Protein AF-A0A3P8SQ09-F1 (afdb_monomer)

Solvent-accessible surface area (backbone atoms only — not comparable to full-atom values): 6455 Å² total; per-residue (Å²): 137,82,85,81,79,79,87,67,77,81,72,80,74,67,54,68,67,57,53,52,51,51,47,56,53,51,54,58,72,70,54,49,72,64,58,49,54,51,52,41,50,50,51,30,54,53,41,41,63,73,27,62,94,51,57,48,34,56,45,57,43,75,38,85,73,29,55,76,48,99,61,17,92,81,53,51,42,78,42,59,34,47,36,47,63,51,97,89,57,82,83,57,88,48,72,62,83,80,73,78,82,75,132

Secondary structure (DSSP, 8-state):
---------------HHHHHHHHHHHHHHH--HHHHHHHHHHHHHHHHHHTTT-SEEEEEEEPTTTS-STTHHHH--EEEEEEE--TT----EEE--------

Foldseek 3Di:
DDDDPPPDDPPCPDPPVVVVVVVVVVVLVPDDPVNVVVVLVVVQVVQCVVCVPPQKTKHKDWDPPQQPDPVSSVRIDIFIWIFGNDPPDG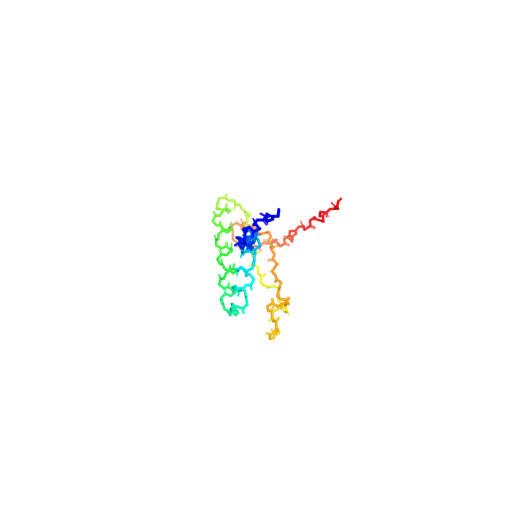DDTDGDDPDPPDD

pLDDT: mean 72.77, std 16.09, range [45.19, 92.62]

Sequence (103 aa):
MGQQISGQGVMTRLPEKLVKHAGLVRDSGYLTYEEFLARVAELNDVTAKLAAGQQKHLLFEVQPGSDATALWKVAVRIVCTKVKWHGGSVTDHEPVPVHPVVP

Structure (mmCIF, N/CA/C/O backbone):
data_AF-A0A3P8SQ09-F1
#
_entry.id   AF-A0A3P8SQ09-F1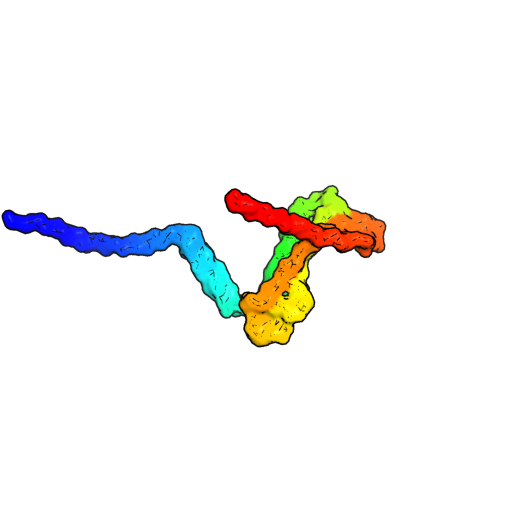
#
loop_
_atom_site.group_PDB
_atom_site.id
_atom_site.type_symbol
_atom_site.label_atom_id
_atom_site.label_alt_id
_at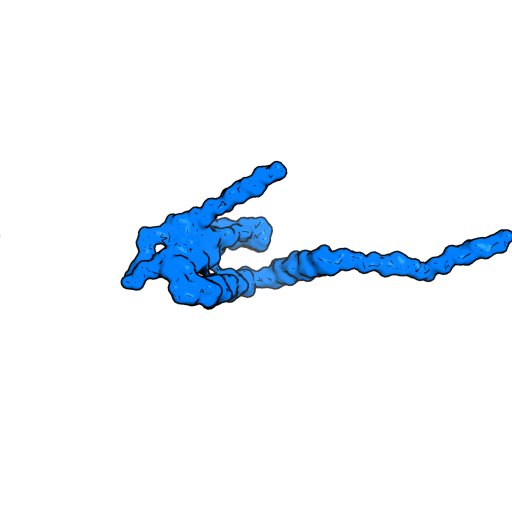om_site.label_comp_id
_atom_site.label_asym_id
_atom_site.label_entity_id
_atom_site.label_seq_id
_atom_site.pdbx_PDB_ins_code
_atom_site.Cartn_x
_atom_site.Cartn_y
_atom_site.Cartn_z
_atom_site.occupancy
_atom_site.B_iso_or_equiv
_atom_site.auth_seq_id
_atom_site.auth_comp_id
_atom_site.auth_asym_id
_atom_site.auth_atom_id
_atom_site.pdbx_PDB_model_num
ATOM 1 N N . MET A 1 1 ? 5.075 61.016 -20.075 1.00 49.78 1 MET A N 1
ATOM 2 C CA . MET A 1 1 ? 5.896 59.861 -20.494 1.00 49.78 1 MET A CA 1
ATOM 3 C C . MET A 1 1 ? 6.373 59.130 -19.252 1.00 49.78 1 MET A C 1
ATOM 5 O O . MET A 1 1 ? 6.794 59.807 -18.326 1.00 49.78 1 MET A O 1
ATOM 9 N N . GLY A 1 2 ? 6.294 57.795 -19.249 1.00 48.25 2 GLY A N 1
ATOM 10 C CA . GLY A 1 2 ? 7.015 56.927 -18.308 1.00 48.25 2 GLY A CA 1
ATOM 11 C C . GLY A 1 2 ? 6.226 56.412 -17.100 1.00 48.25 2 GLY A C 1
ATOM 12 O O . GLY A 1 2 ? 6.492 56.833 -15.983 1.00 48.25 2 GLY A O 1
ATOM 13 N N . GLN A 1 3 ? 5.306 55.459 -17.293 1.00 46.50 3 GLN A N 1
ATOM 14 C CA . GLN A 1 3 ? 4.947 54.538 -16.206 1.00 46.50 3 GLN A CA 1
ATOM 15 C C . GLN A 1 3 ? 6.015 53.440 -16.147 1.00 46.50 3 GLN A C 1
ATOM 17 O O . GLN A 1 3 ? 6.146 52.641 -17.073 1.00 46.50 3 GLN A O 1
ATOM 22 N N . GLN A 1 4 ? 6.807 53.434 -15.074 1.00 47.72 4 GLN A N 1
ATOM 23 C CA . GLN A 1 4 ? 7.708 52.333 -14.745 1.00 47.72 4 GLN A CA 1
ATOM 24 C C . GLN A 1 4 ? 6.881 51.113 -14.345 1.00 47.72 4 GLN A C 1
ATOM 26 O O . GLN A 1 4 ? 6.257 51.078 -13.285 1.00 47.72 4 GLN A O 1
ATOM 31 N N . ILE A 1 5 ? 6.901 50.101 -15.204 1.00 51.00 5 ILE A N 1
ATOM 32 C CA . ILE A 1 5 ? 6.393 48.767 -14.910 1.00 51.00 5 ILE A CA 1
ATOM 33 C C . ILE A 1 5 ? 7.460 48.112 -14.031 1.00 51.00 5 ILE A C 1
ATOM 35 O O . ILE A 1 5 ? 8.503 47.677 -14.518 1.00 51.00 5 ILE A O 1
ATOM 39 N N . SER A 1 6 ? 7.251 48.157 -12.715 1.00 49.97 6 SER A N 1
ATOM 40 C CA . SER A 1 6 ? 8.128 47.504 -11.745 1.00 49.97 6 SER A CA 1
ATOM 41 C C . SER A 1 6 ? 8.089 45.999 -12.000 1.00 49.97 6 SER A C 1
ATOM 43 O O . SER A 1 6 ? 7.100 45.327 -11.706 1.00 49.97 6 SER A O 1
ATOM 45 N N . GLY A 1 7 ? 9.157 45.487 -12.611 1.00 52.50 7 GLY A N 1
ATOM 46 C CA . GLY A 1 7 ? 9.408 44.065 -12.776 1.00 52.50 7 GLY A CA 1
ATOM 47 C C . GLY A 1 7 ? 9.670 43.430 -11.418 1.00 52.50 7 GLY A C 1
ATOM 48 O O . GLY A 1 7 ? 10.814 43.278 -11.006 1.00 52.50 7 GLY A O 1
ATOM 49 N N . GLN A 1 8 ? 8.608 43.050 -10.719 1.00 46.91 8 GLN A N 1
ATOM 50 C CA . GLN A 1 8 ? 8.692 42.056 -9.663 1.00 46.91 8 GLN A CA 1
ATOM 51 C C . GLN A 1 8 ? 8.120 40.769 -10.223 1.00 46.91 8 GLN A C 1
ATOM 53 O O . GLN A 1 8 ? 6.948 40.693 -10.587 1.00 46.91 8 GLN A O 1
ATOM 58 N N . GLY A 1 9 ? 9.019 39.794 -10.372 1.00 47.97 9 GLY A N 1
ATOM 59 C CA . GLY A 1 9 ? 8.732 38.485 -10.918 1.00 47.97 9 GLY A CA 1
ATOM 60 C C . GLY A 1 9 ? 7.435 37.936 -10.351 1.00 47.97 9 GLY A C 1
ATOM 61 O O . GLY A 1 9 ? 7.223 37.925 -9.137 1.00 47.97 9 GLY A O 1
ATOM 62 N N . VAL A 1 10 ? 6.584 37.469 -11.260 1.00 49.75 10 VAL A N 1
ATOM 63 C CA . VAL A 1 10 ? 5.510 36.535 -10.952 1.00 49.75 10 VAL A CA 1
ATOM 64 C C . VAL A 1 10 ? 6.190 35.317 -10.342 1.00 49.75 10 VAL A C 1
ATOM 66 O O . VAL A 1 10 ? 6.606 34.393 -11.034 1.00 49.75 10 VAL A O 1
ATOM 69 N N . MET A 1 11 ? 6.396 35.364 -9.029 1.00 47.38 11 MET A N 1
ATOM 70 C CA . MET A 1 11 ? 6.767 34.220 -8.229 1.00 47.38 11 MET A CA 1
ATOM 71 C C . MET A 1 11 ? 5.597 33.269 -8.410 1.00 47.38 11 MET A C 1
ATOM 73 O O . MET A 1 11 ? 4.515 33.493 -7.866 1.00 47.38 11 MET A O 1
ATOM 77 N N . THR A 1 12 ? 5.782 32.284 -9.286 1.00 55.50 12 THR A N 1
ATOM 78 C CA . THR A 1 12 ? 4.825 31.227 -9.585 1.00 55.50 12 THR A CA 1
ATOM 79 C C . THR A 1 12 ? 4.659 30.411 -8.315 1.00 55.50 12 THR A C 1
ATOM 81 O O . THR A 1 12 ? 5.281 29.374 -8.103 1.00 55.50 12 THR A O 1
ATOM 84 N N . ARG A 1 13 ? 3.850 30.938 -7.397 1.00 60.34 13 ARG A N 1
ATOM 85 C CA . ARG A 1 13 ? 3.497 30.293 -6.146 1.00 60.34 13 ARG A CA 1
ATOM 86 C C . ARG A 1 13 ? 2.542 29.175 -6.531 1.00 60.34 13 ARG A C 1
ATOM 88 O O . ARG A 1 13 ? 1.329 29.357 -6.579 1.00 60.34 13 ARG A O 1
ATOM 95 N N . LEU A 1 14 ? 3.125 28.052 -6.949 1.00 65.25 14 LEU A N 1
ATOM 96 C CA . LEU A 1 14 ? 2.377 26.863 -7.314 1.00 65.25 14 LEU A CA 1
ATOM 97 C C . LEU A 1 14 ? 1.458 26.515 -6.135 1.00 65.25 14 LEU A C 1
ATOM 99 O O . LEU A 1 14 ? 1.905 26.581 -4.985 1.00 65.25 14 LEU A O 1
ATOM 103 N N . PRO A 1 15 ? 0.186 26.170 -6.392 1.00 76.81 15 PRO A N 1
ATOM 104 C CA . PRO A 1 15 ? -0.751 25.832 -5.332 1.00 76.81 15 PRO A CA 1
ATOM 105 C C . PRO A 1 15 ? -0.158 24.764 -4.410 1.00 76.81 15 PRO A C 1
ATOM 107 O O . PRO A 1 15 ? 0.356 23.754 -4.884 1.00 76.81 15 PRO A O 1
ATOM 110 N N . GLU A 1 16 ? -0.252 24.947 -3.094 1.00 71.56 16 GLU A N 1
ATOM 111 C CA . GLU A 1 16 ? 0.370 24.043 -2.112 1.00 71.56 16 GLU A CA 1
ATOM 112 C C . GLU A 1 16 ? -0.076 22.586 -2.288 1.00 71.56 16 GLU A C 1
ATOM 114 O O . GLU A 1 16 ? 0.707 21.658 -2.104 1.00 71.56 16 GLU A O 1
ATOM 119 N N . LYS A 1 17 ? -1.327 22.376 -2.716 1.00 71.38 17 LYS A N 1
ATOM 120 C CA . LYS A 1 17 ? -1.847 21.054 -3.088 1.00 71.38 17 LYS A CA 1
ATOM 121 C C . LYS A 1 17 ? -1.084 20.444 -4.263 1.00 71.38 17 LYS A C 1
ATOM 123 O O . LYS A 1 17 ? -0.740 19.271 -4.214 1.00 71.38 17 LYS A O 1
ATOM 128 N N . LEU A 1 18 ? -0.798 21.234 -5.298 1.00 70.19 18 LEU A N 1
ATOM 129 C CA . LEU A 1 18 ? -0.048 20.783 -6.469 1.00 70.19 18 LEU A CA 1
ATOM 130 C C . LEU A 1 18 ? 1.398 20.446 -6.097 1.00 70.19 18 LEU A C 1
ATOM 132 O O . LEU A 1 18 ? 1.908 19.427 -6.542 1.00 70.19 18 LEU A O 1
ATOM 136 N N . VAL A 1 19 ? 2.030 21.244 -5.233 1.00 72.06 19 VAL A N 1
ATOM 137 C CA . VAL A 1 19 ? 3.384 20.967 -4.726 1.00 72.06 19 VAL A CA 1
ATOM 138 C C . VAL A 1 19 ? 3.411 19.677 -3.902 1.00 72.06 19 VAL A C 1
ATOM 140 O O . VAL A 1 19 ? 4.285 18.842 -4.113 1.00 72.06 19 VAL A O 1
ATOM 143 N N . LYS A 1 20 ? 2.423 19.463 -3.022 1.00 74.00 20 LYS A N 1
ATOM 144 C CA . LYS A 1 20 ? 2.278 18.213 -2.258 1.00 74.00 20 LYS A CA 1
ATOM 145 C C . LYS A 1 20 ? 2.074 17.009 -3.177 1.00 74.00 20 LYS A C 1
ATOM 147 O O . LYS A 1 20 ? 2.754 16.005 -3.015 1.00 74.00 20 LYS A O 1
ATOM 152 N N . HIS A 1 21 ? 1.185 17.112 -4.164 1.00 71.56 21 HIS A N 1
ATOM 153 C CA . HIS A 1 21 ? 0.950 16.029 -5.120 1.00 71.56 21 HIS A CA 1
ATOM 154 C C . HIS A 1 21 ? 2.176 15.756 -6.001 1.00 71.56 21 HIS A C 1
ATOM 156 O O . HIS A 1 21 ? 2.510 14.597 -6.213 1.00 71.56 21 HIS A O 1
ATOM 162 N N . ALA A 1 22 ? 2.894 16.788 -6.451 1.00 63.75 22 ALA A N 1
ATOM 163 C CA . ALA A 1 22 ? 4.138 16.633 -7.203 1.00 63.75 22 ALA A CA 1
ATOM 164 C C . ALA A 1 22 ? 5.253 15.991 -6.361 1.00 63.75 22 ALA A C 1
ATOM 166 O O . ALA A 1 22 ? 6.021 15.191 -6.890 1.00 63.75 22 ALA A O 1
ATOM 167 N N . GLY A 1 23 ? 5.319 16.302 -5.062 1.00 69.12 23 GLY A N 1
ATOM 168 C CA . GLY A 1 23 ? 6.189 15.620 -4.102 1.00 69.12 23 GLY A CA 1
ATOM 169 C C . GLY A 1 23 ? 5.850 14.136 -3.996 1.00 69.12 23 GLY A C 1
ATOM 170 O O . GLY A 1 23 ? 6.703 13.302 -4.257 1.00 69.12 23 GLY A O 1
ATOM 171 N N . LEU A 1 24 ? 4.577 13.801 -3.770 1.00 67.62 24 LEU A N 1
ATOM 172 C CA . LEU A 1 24 ? 4.120 12.407 -3.700 1.00 67.62 24 LEU A CA 1
ATOM 173 C C . LEU A 1 24 ? 4.390 11.618 -4.995 1.00 67.62 24 LEU A C 1
ATOM 175 O O . LEU A 1 24 ? 4.758 10.448 -4.933 1.00 67.62 24 LEU A O 1
ATOM 179 N N . VAL A 1 25 ? 4.239 12.252 -6.165 1.00 66.56 25 VAL A N 1
ATOM 180 C CA . VAL A 1 25 ? 4.553 11.654 -7.478 1.00 66.56 25 VAL A CA 1
ATOM 181 C C . VAL A 1 25 ? 6.061 11.478 -7.680 1.00 66.56 25 VAL A C 1
ATOM 183 O O . VAL A 1 25 ? 6.503 10.495 -8.269 1.00 66.56 25 VAL A O 1
ATOM 186 N N . ARG A 1 26 ? 6.877 12.419 -7.197 1.00 67.69 26 ARG A N 1
ATOM 187 C CA . ARG A 1 26 ? 8.337 12.283 -7.225 1.00 67.69 26 ARG A CA 1
ATOM 188 C C . ARG A 1 26 ? 8.785 11.146 -6.312 1.00 67.69 26 ARG A C 1
ATOM 190 O O . ARG A 1 26 ? 9.571 10.309 -6.742 1.00 67.69 26 ARG A O 1
ATOM 197 N N . ASP A 1 27 ? 8.265 11.105 -5.094 1.00 65.75 27 ASP A N 1
ATOM 198 C CA . ASP A 1 27 ? 8.624 10.112 -4.085 1.00 65.75 27 ASP A CA 1
ATOM 199 C C . ASP A 1 27 ? 8.212 8.700 -4.535 1.00 65.75 27 ASP A C 1
ATOM 201 O O . ASP A 1 27 ? 8.966 7.744 -4.352 1.00 65.75 27 ASP A O 1
ATOM 205 N N . SER A 1 28 ? 7.077 8.557 -5.235 1.00 64.12 28 SER A N 1
ATOM 206 C CA . SER A 1 28 ? 6.679 7.279 -5.846 1.00 64.12 28 SER A CA 1
ATOM 207 C C . SER A 1 28 ? 7.586 6.855 -7.014 1.00 64.12 28 SER A C 1
ATOM 209 O O . SER A 1 28 ? 7.815 5.660 -7.232 1.00 64.12 28 SER A O 1
ATOM 211 N N . GLY A 1 29 ? 8.186 7.816 -7.725 1.00 67.75 29 GLY A N 1
ATOM 212 C CA . GLY A 1 29 ? 9.167 7.575 -8.786 1.00 67.75 29 GLY A CA 1
ATOM 213 C C . GLY A 1 29 ? 10.420 6.834 -8.307 1.00 67.75 29 GLY A C 1
ATOM 214 O O . GLY A 1 29 ? 10.957 6.011 -9.051 1.00 67.75 29 GLY A O 1
ATOM 215 N N . TYR A 1 30 ? 10.822 7.026 -7.047 1.00 67.38 30 TYR A N 1
ATOM 216 C CA . TYR A 1 30 ? 12.017 6.405 -6.458 1.00 67.38 30 TYR A CA 1
ATOM 217 C C . TYR A 1 30 ? 11.740 5.172 -5.597 1.00 67.38 30 TYR A C 1
ATOM 219 O O . TYR A 1 30 ? 12.678 4.437 -5.311 1.00 67.38 30 TYR A O 1
ATOM 227 N N . LEU A 1 31 ? 10.479 4.888 -5.258 1.00 81.62 31 LEU A N 1
ATOM 228 C CA . LEU A 1 31 ? 10.137 3.752 -4.400 1.00 81.62 31 LEU A CA 1
ATOM 229 C C . LEU A 1 31 ? 10.586 2.414 -5.007 1.00 81.62 31 LEU A C 1
ATOM 231 O O . LEU A 1 31 ? 10.182 2.056 -6.115 1.00 81.62 31 LEU A O 1
ATOM 235 N N . THR A 1 32 ? 11.399 1.648 -4.301 1.00 87.75 32 THR A N 1
ATOM 236 C CA . THR A 1 32 ? 11.616 0.235 -4.616 1.00 87.75 32 THR A CA 1
ATOM 237 C C . THR A 1 32 ? 10.338 -0.567 -4.359 1.00 87.75 32 THR A C 1
ATOM 239 O O . THR A 1 32 ? 9.402 -0.105 -3.701 1.00 87.75 32 THR A O 1
ATOM 242 N N . TYR A 1 33 ? 10.272 -1.779 -4.910 1.00 86.81 33 TYR A N 1
ATOM 243 C CA . TYR A 1 33 ? 9.123 -2.655 -4.677 1.00 86.81 33 TYR A CA 1
ATOM 244 C C . TYR A 1 33 ? 9.017 -3.067 -3.199 1.00 86.81 33 TYR A C 1
ATOM 246 O O . TYR A 1 33 ? 7.925 -3.105 -2.642 1.00 86.81 33 TYR A O 1
ATOM 254 N N . GLU A 1 34 ? 10.148 -3.276 -2.526 1.00 88.62 34 GLU A N 1
ATOM 255 C CA . GLU A 1 34 ? 10.178 -3.588 -1.093 1.00 88.62 34 GLU A CA 1
ATOM 256 C C . GLU A 1 34 ? 9.651 -2.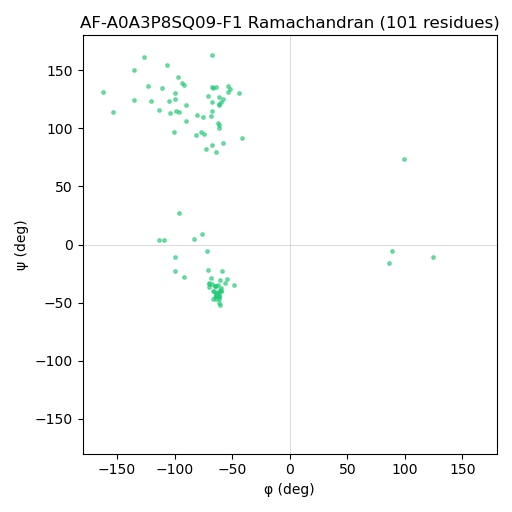430 -0.240 1.00 88.62 34 GLU A C 1
ATOM 258 O O . GLU A 1 34 ? 8.814 -2.635 0.637 1.00 88.62 34 GLU A O 1
ATOM 263 N N . GLU A 1 35 ? 10.073 -1.196 -0.531 1.00 89.38 35 GLU A N 1
ATOM 264 C CA . G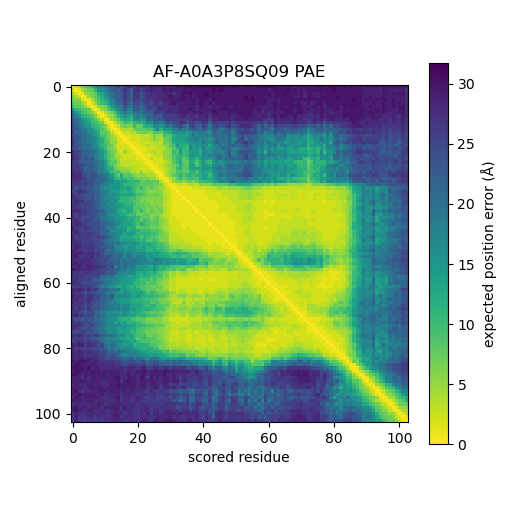LU A 1 35 ? 9.547 -0.011 0.153 1.00 89.38 35 GLU A CA 1
ATOM 265 C C . GLU A 1 35 ? 8.049 0.166 -0.098 1.00 89.38 35 GLU A C 1
ATOM 267 O O . GLU A 1 35 ? 7.318 0.580 0.800 1.00 89.38 35 GLU A O 1
ATOM 272 N N . PHE A 1 36 ? 7.562 -0.176 -1.293 1.00 89.44 36 PHE A N 1
ATOM 273 C CA . PHE A 1 36 ? 6.131 -0.173 -1.580 1.00 89.44 36 PHE A CA 1
ATOM 274 C C . PHE A 1 36 ? 5.376 -1.158 -0.692 1.00 89.44 36 PHE A C 1
ATOM 276 O O . PHE A 1 36 ? 4.413 -0.763 -0.034 1.00 89.44 36 PHE A O 1
ATOM 283 N N . LEU A 1 37 ? 5.839 -2.407 -0.611 1.00 90.81 37 LEU A N 1
ATOM 284 C CA . LEU A 1 37 ? 5.242 -3.412 0.267 1.00 90.81 37 LEU A CA 1
ATOM 285 C C . LEU A 1 37 ? 5.288 -2.986 1.738 1.00 90.81 37 LEU A C 1
ATOM 287 O O . LEU A 1 37 ? 4.300 -3.150 2.452 1.00 90.81 37 LEU A O 1
ATOM 291 N N . ALA A 1 38 ? 6.386 -2.369 2.181 1.00 90.94 38 ALA A N 1
ATOM 292 C CA . ALA A 1 38 ? 6.504 -1.837 3.536 1.00 90.94 38 ALA A CA 1
ATOM 293 C C . ALA A 1 38 ? 5.450 -0.755 3.828 1.00 90.94 38 ALA A C 1
ATOM 295 O O . ALA A 1 38 ? 4.859 -0.747 4.905 1.00 90.94 38 ALA A O 1
ATOM 296 N N . ARG A 1 39 ? 5.143 0.122 2.861 1.00 89.75 39 ARG A N 1
ATOM 297 C CA . ARG A 1 39 ? 4.070 1.124 3.003 1.00 89.75 39 ARG A CA 1
ATOM 298 C C . ARG A 1 39 ? 2.675 0.504 3.001 1.00 89.75 39 ARG A C 1
ATOM 300 O O . ARG A 1 39 ? 1.799 1.003 3.702 1.00 89.75 39 ARG A O 1
ATOM 307 N N . VAL A 1 40 ? 2.459 -0.578 2.251 1.00 91.25 40 VAL A N 1
ATOM 308 C CA . VAL A 1 40 ? 1.202 -1.347 2.312 1.00 91.25 40 VAL A CA 1
ATOM 309 C C . VAL A 1 40 ? 1.031 -1.978 3.699 1.00 91.25 40 VAL A C 1
ATOM 311 O O . VAL A 1 40 ? -0.052 -1.900 4.276 1.00 91.25 40 VAL A O 1
ATOM 314 N N . ALA A 1 41 ? 2.101 -2.525 4.281 1.00 90.62 41 ALA A N 1
ATOM 315 C CA . ALA A 1 41 ? 2.085 -3.052 5.645 1.00 90.62 41 ALA A CA 1
ATOM 316 C C . ALA A 1 41 ? 1.822 -1.954 6.693 1.00 90.62 41 ALA A C 1
ATOM 318 O O . ALA A 1 41 ? 0.968 -2.124 7.558 1.00 90.62 41 ALA A O 1
ATOM 319 N N . GLU A 1 42 ? 2.470 -0.793 6.573 1.00 92.00 42 GLU A N 1
ATOM 320 C CA . GLU A 1 42 ? 2.223 0.355 7.456 1.00 92.00 42 GLU A CA 1
ATOM 321 C C . GLU A 1 42 ? 0.760 0.828 7.387 1.00 92.00 42 GLU A C 1
ATOM 323 O O 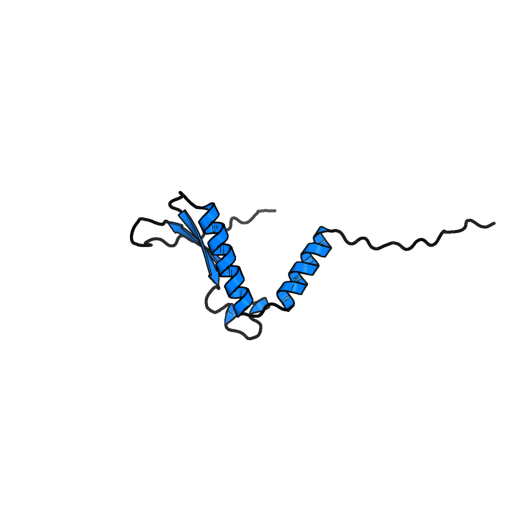. GLU A 1 42 ? 0.146 1.135 8.412 1.00 92.00 42 GLU A O 1
ATOM 328 N N . LEU A 1 43 ? 0.161 0.839 6.192 1.00 89.75 43 LEU A N 1
ATOM 329 C CA . LEU A 1 43 ? -1.253 1.168 6.009 1.00 89.75 43 LEU A CA 1
ATOM 330 C C . LEU A 1 43 ? -2.168 0.170 6.738 1.00 89.75 43 LEU A C 1
ATOM 332 O O . LEU A 1 43 ? -3.131 0.578 7.397 1.00 89.75 43 LEU A O 1
ATOM 336 N N . ASN A 1 44 ? -1.854 -1.124 6.667 1.00 90.38 44 ASN A N 1
ATOM 337 C CA . ASN A 1 44 ? -2.553 -2.154 7.435 1.00 90.38 44 ASN A CA 1
ATOM 338 C C . ASN A 1 44 ? -2.415 -1.922 8.943 1.00 90.38 44 ASN A C 1
ATOM 340 O O . ASN A 1 44 ? -3.420 -1.933 9.649 1.00 90.38 44 ASN A O 1
ATOM 344 N N . ASP A 1 45 ? -1.219 -1.608 9.439 1.00 89.94 45 ASP A N 1
ATOM 345 C CA . ASP A 1 45 ? -0.995 -1.333 10.861 1.00 89.94 45 ASP A CA 1
ATOM 346 C C . ASP A 1 45 ? -1.789 -0.119 11.356 1.00 89.94 45 ASP A C 1
ATOM 348 O O . ASP A 1 45 ? -2.391 -0.150 12.433 1.00 89.94 45 ASP A O 1
ATOM 352 N N . VAL A 1 46 ? -1.811 0.970 10.582 1.00 90.12 46 VAL A N 1
ATOM 353 C CA . VAL A 1 46 ? -2.575 2.179 10.918 1.00 90.12 46 VAL A CA 1
ATOM 354 C C . VAL A 1 46 ? -4.069 1.877 10.944 1.00 90.12 46 VAL A C 1
ATOM 356 O O . VAL A 1 46 ? -4.760 2.251 11.894 1.00 90.12 46 VAL A O 1
ATOM 359 N N . THR A 1 47 ? -4.582 1.179 9.933 1.00 86.69 47 THR A N 1
ATOM 360 C CA . THR A 1 47 ? -6.012 0.856 9.867 1.00 86.69 47 THR A CA 1
ATOM 361 C C . THR A 1 47 ? -6.435 -0.176 10.909 1.00 86.69 47 THR A C 1
ATOM 363 O O . THR A 1 47 ? -7.521 -0.040 11.471 1.00 86.69 47 THR A O 1
ATOM 366 N N . ALA A 1 48 ? -5.572 -1.126 11.269 1.00 85.69 48 ALA A N 1
ATOM 367 C CA . ALA A 1 48 ? -5.796 -2.051 12.376 1.00 85.69 48 ALA A CA 1
ATOM 368 C C . ALA A 1 48 ? -5.854 -1.322 13.727 1.00 85.69 48 ALA A C 1
ATOM 370 O O . ALA A 1 48 ? -6.755 -1.580 14.524 1.00 85.69 48 ALA A O 1
ATOM 371 N N . LYS A 1 49 ? -4.952 -0.359 13.972 1.00 86.31 49 LYS A N 1
ATOM 372 C CA . LYS A 1 49 ? -4.985 0.495 15.175 1.00 86.31 49 LYS A CA 1
ATOM 373 C C . LYS A 1 49 ? -6.258 1.337 15.246 1.00 86.31 49 LYS A C 1
ATOM 375 O O . LYS A 1 49 ? -6.838 1.464 16.319 1.00 86.31 49 LYS A O 1
ATOM 380 N N . LEU A 1 50 ? -6.715 1.887 14.120 1.00 83.94 50 LEU A N 1
ATOM 381 C CA . LEU A 1 50 ? -7.977 2.636 14.045 1.00 83.94 50 LEU A CA 1
ATOM 382 C C . LEU A 1 50 ? -9.203 1.740 14.264 1.00 83.94 50 LEU A C 1
ATOM 384 O O . LEU A 1 50 ? -10.188 2.173 14.856 1.00 83.94 50 LEU A O 1
ATOM 388 N N . ALA A 1 51 ? -9.136 0.492 13.807 1.00 80.75 51 ALA A N 1
ATOM 389 C CA . ALA A 1 51 ? -10.166 -0.517 14.008 1.00 80.75 51 ALA A CA 1
ATOM 390 C C . ALA A 1 51 ? -10.059 -1.235 15.368 1.00 80.75 51 ALA A C 1
ATOM 392 O O . ALA A 1 51 ? -10.818 -2.173 15.618 1.00 80.75 51 ALA A O 1
ATOM 393 N N . ALA A 1 52 ? -9.146 -0.824 16.257 1.00 77.75 52 ALA A N 1
ATOM 394 C CA . ALA A 1 52 ? -8.965 -1.461 17.556 1.00 77.75 52 ALA A CA 1
ATOM 395 C C . ALA A 1 52 ? -10.275 -1.439 18.364 1.00 77.75 52 ALA A C 1
ATOM 397 O O . ALA A 1 52 ? -10.894 -0.395 18.562 1.00 77.75 52 ALA A O 1
ATOM 398 N N . GLY A 1 53 ? -10.715 -2.618 18.813 1.00 75.44 53 GLY A N 1
ATOM 399 C CA . GLY A 1 53 ? -12.001 -2.803 19.496 1.00 75.44 53 GLY A CA 1
ATOM 400 C C . GLY A 1 53 ? -13.189 -3.086 18.567 1.00 75.44 53 GLY A C 1
ATOM 401 O O . GLY A 1 53 ? -14.269 -3.418 19.052 1.00 75.44 53 GLY A O 1
ATOM 402 N N . GLN A 1 54 ? -13.008 -3.029 17.244 1.00 77.88 54 GLN A N 1
ATOM 403 C CA . GLN A 1 54 ? -14.005 -3.466 16.270 1.00 77.88 54 GLN A CA 1
ATOM 404 C C . GLN A 1 54 ? -13.724 -4.896 15.795 1.00 77.88 54 GLN A C 1
ATOM 406 O O . GLN A 1 54 ? -12.588 -5.296 15.572 1.00 77.88 54 GLN A O 1
ATOM 411 N N . GLN A 1 55 ? -14.784 -5.669 15.557 1.00 74.00 55 GLN A N 1
ATOM 412 C CA . GLN A 1 55 ? -14.695 -7.011 14.957 1.00 74.00 55 GLN A CA 1
ATOM 413 C C . GLN A 1 55 ? -14.454 -6.960 13.438 1.00 74.00 55 GLN A C 1
ATOM 415 O O . GLN A 1 55 ? -14.607 -7.965 12.754 1.00 74.00 55 GLN A O 1
ATOM 420 N N . LYS A 1 56 ? -14.167 -5.785 12.871 1.00 77.69 56 LYS A N 1
ATOM 421 C CA . LYS A 1 56 ? -14.011 -5.551 11.434 1.00 77.69 56 LYS A CA 1
ATOM 422 C C . LYS A 1 56 ? -12.776 -4.691 11.231 1.00 77.69 56 LYS A C 1
ATOM 424 O O . LYS A 1 56 ? -12.725 -3.602 11.786 1.00 77.69 56 LYS A O 1
ATOM 429 N N . HIS A 1 57 ? -11.830 -5.155 10.431 1.00 84.56 57 HIS A N 1
ATOM 430 C CA . HIS A 1 57 ? -10.667 -4.374 10.024 1.00 84.56 57 HIS A CA 1
ATOM 431 C C . HIS A 1 57 ? -10.547 -4.371 8.500 1.00 84.56 57 HIS A C 1
ATOM 433 O O . HIS A 1 57 ? -11.193 -5.162 7.808 1.00 84.56 57 HIS A O 1
ATOM 439 N N . LEU A 1 58 ? -9.794 -3.411 7.975 1.00 87.56 58 LEU A N 1
ATOM 440 C CA . LEU A 1 58 ? -9.462 -3.357 6.558 1.00 87.56 58 LEU A CA 1
ATOM 441 C C . LEU A 1 58 ? -8.123 -4.052 6.357 1.00 87.56 58 LEU A C 1
ATOM 443 O O . LEU A 1 58 ? -7.213 -3.877 7.164 1.00 87.56 58 LEU A O 1
ATOM 447 N N . LEU A 1 59 ? -8.029 -4.826 5.286 1.00 87.94 59 LEU A N 1
ATOM 448 C CA . LEU A 1 59 ? -6.797 -5.439 4.833 1.00 87.94 59 LEU A CA 1
ATOM 449 C C . LEU A 1 59 ? -6.507 -4.940 3.420 1.00 87.94 59 LEU A C 1
ATOM 451 O O . LEU A 1 59 ? -7.346 -5.053 2.523 1.00 87.94 59 LEU A O 1
ATOM 455 N N . PHE A 1 60 ? -5.329 -4.361 3.255 1.00 91.56 60 PHE A N 1
ATOM 456 C CA . PHE A 1 60 ? -4.791 -3.862 2.005 1.00 91.56 60 PHE A CA 1
ATOM 457 C C . PHE A 1 60 ? -3.732 -4.831 1.501 1.00 91.56 60 PHE A C 1
ATOM 459 O O . PHE A 1 60 ? -2.749 -5.109 2.191 1.00 91.56 60 PHE A O 1
ATOM 466 N N . GLU A 1 61 ? -3.926 -5.322 0.286 1.00 91.06 61 GLU A N 1
ATOM 467 C CA . GLU A 1 61 ? -3.029 -6.279 -0.355 1.00 91.06 61 GLU A CA 1
ATOM 468 C C . GLU A 1 61 ? -2.769 -5.863 -1.796 1.00 91.06 61 GLU A C 1
ATOM 470 O O . GLU A 1 61 ? -3.617 -5.258 -2.461 1.00 91.06 61 GLU A O 1
ATOM 475 N N . VAL A 1 62 ? -1.584 -6.203 -2.292 1.00 92.62 62 VAL A N 1
ATOM 476 C CA . VAL A 1 62 ? -1.280 -6.050 -3.711 1.00 92.62 62 VAL A CA 1
ATOM 477 C C . VAL A 1 62 ? -2.079 -7.087 -4.486 1.00 92.62 62 VAL A C 1
ATOM 479 O O . VAL A 1 62 ? -2.039 -8.274 -4.169 1.00 92.62 62 VAL A O 1
ATOM 482 N N . GLN A 1 63 ? -2.814 -6.648 -5.507 1.00 90.81 63 GLN A N 1
ATOM 483 C CA . GLN A 1 63 ? -3.533 -7.559 -6.386 1.00 90.81 63 GLN A CA 1
ATOM 484 C C . GLN A 1 63 ? -2.519 -8.475 -7.087 1.00 90.81 63 GLN A C 1
ATOM 486 O O . GLN A 1 63 ? -1.682 -7.956 -7.839 1.00 90.81 63 GLN A O 1
ATOM 491 N N . PRO A 1 64 ? -2.615 -9.807 -6.920 1.00 88.12 64 PRO A N 1
ATOM 492 C CA . PRO A 1 64 ? -1.708 -10.732 -7.582 1.00 88.12 64 PRO A CA 1
ATOM 493 C C . PRO A 1 64 ? -1.685 -10.502 -9.095 1.00 88.12 64 PRO A C 1
ATOM 495 O O . PRO A 1 64 ? -2.732 -10.380 -9.734 1.00 88.12 64 PRO A O 1
ATOM 498 N N . GLY A 1 65 ? -0.486 -10.415 -9.667 1.00 88.25 65 GLY A N 1
ATOM 499 C CA . GLY A 1 65 ? -0.283 -10.208 -11.101 1.00 88.25 65 GLY A CA 1
ATOM 500 C C . GLY A 1 65 ? -0.281 -8.743 -11.545 1.00 88.25 65 GLY A C 1
ATOM 501 O O . GLY A 1 65 ? 0.228 -8.454 -12.626 1.00 88.25 65 GLY A O 1
ATOM 502 N N . SER A 1 66 ? -0.770 -7.804 -10.726 1.00 87.06 66 SER A N 1
ATOM 503 C CA . SER A 1 66 ? -0.700 -6.364 -11.040 1.00 87.06 66 SER A CA 1
ATOM 504 C C . SER A 1 66 ? 0.724 -5.800 -10.937 1.00 87.06 66 SER A C 1
ATOM 506 O O . SER A 1 66 ? 1.064 -4.802 -11.568 1.00 87.06 66 SER A O 1
ATOM 508 N N . ASP A 1 67 ? 1.579 -6.479 -10.184 1.00 88.25 67 ASP A N 1
ATOM 509 C CA . ASP A 1 67 ? 2.965 -6.143 -9.892 1.00 88.25 67 ASP A CA 1
ATOM 510 C C . ASP A 1 67 ? 3.986 -7.074 -10.563 1.00 88.25 67 ASP A C 1
ATOM 512 O O . ASP A 1 67 ? 5.188 -6.912 -10.383 1.00 88.25 67 ASP A O 1
ATOM 516 N N . ALA A 1 68 ? 3.535 -8.017 -11.393 1.00 85.94 68 ALA A N 1
ATOM 517 C CA . ALA A 1 68 ? 4.397 -9.029 -12.005 1.00 85.94 68 ALA A CA 1
ATOM 518 C C . ALA A 1 68 ? 5.340 -8.489 -13.102 1.00 85.94 68 ALA A C 1
ATOM 520 O O . ALA A 1 68 ? 6.155 -9.235 -13.643 1.00 85.94 68 ALA A O 1
ATOM 521 N N . THR A 1 69 ? 5.227 -7.210 -13.474 1.00 83.94 69 THR A N 1
ATOM 522 C CA . THR A 1 69 ? 6.015 -6.605 -14.560 1.00 83.94 69 THR A CA 1
ATOM 523 C C . THR A 1 69 ? 7.096 -5.671 -14.023 1.00 83.94 69 THR A C 1
ATOM 525 O O . THR A 1 69 ? 6.942 -5.055 -12.974 1.00 83.94 69 THR A O 1
ATOM 528 N N . ALA A 1 70 ? 8.176 -5.469 -14.784 1.00 80.81 70 ALA A N 1
ATOM 529 C CA . ALA A 1 70 ? 9.210 -4.489 -14.428 1.00 80.81 70 ALA A CA 1
ATOM 530 C C . ALA A 1 70 ? 8.663 -3.048 -14.299 1.00 80.81 70 ALA A C 1
ATOM 532 O O . ALA A 1 70 ? 9.241 -2.223 -13.595 1.00 80.81 70 ALA A O 1
ATOM 533 N N . LEU A 1 71 ? 7.523 -2.757 -14.940 1.00 84.62 71 LEU A N 1
ATOM 534 C CA . LEU A 1 71 ? 6.789 -1.491 -14.845 1.00 84.62 71 LEU A CA 1
ATOM 535 C C . LEU A 1 71 ? 5.650 -1.546 -13.810 1.00 84.62 71 LEU A C 1
ATOM 537 O O . LEU A 1 71 ? 4.670 -0.806 -13.930 1.00 84.62 71 LEU A O 1
ATOM 541 N N . TRP A 1 72 ? 5.776 -2.393 -12.782 1.00 84.88 72 TRP A N 1
ATOM 542 C CA . TRP A 1 72 ? 4.777 -2.584 -11.726 1.00 84.88 72 TRP A CA 1
ATOM 543 C C . TRP A 1 72 ? 4.271 -1.267 -11.139 1.00 84.88 72 TRP A C 1
ATOM 545 O O . TRP A 1 72 ? 3.089 -1.151 -10.876 1.00 84.88 72 TRP A O 1
ATOM 555 N N . LYS A 1 73 ? 5.098 -0.224 -11.022 1.00 86.81 73 LYS A N 1
ATOM 556 C CA . LYS A 1 73 ? 4.672 1.088 -10.497 1.00 86.81 73 LYS A CA 1
ATOM 557 C C . LYS A 1 73 ? 3.471 1.702 -11.222 1.00 86.81 73 LYS A C 1
ATOM 559 O O . LYS A 1 73 ? 2.720 2.459 -10.618 1.00 86.81 73 LYS A O 1
ATOM 564 N N . VAL A 1 74 ? 3.309 1.408 -12.513 1.00 83.81 74 VAL A N 1
ATOM 565 C CA . VAL A 1 74 ? 2.197 1.907 -13.340 1.00 83.81 74 VAL A CA 1
ATOM 566 C C . VAL A 1 74 ? 1.014 0.935 -13.329 1.00 83.81 74 VAL A C 1
ATOM 568 O O . VAL A 1 74 ? -0.129 1.346 -13.516 1.00 83.81 74 VAL A O 1
ATOM 571 N N . ALA A 1 75 ? 1.282 -0.354 -13.124 1.00 86.19 75 ALA A N 1
ATOM 572 C CA . ALA A 1 75 ? 0.297 -1.424 -13.245 1.00 86.19 75 ALA A CA 1
ATOM 573 C C . ALA A 1 75 ? -0.285 -1.894 -11.901 1.00 86.19 75 ALA A C 1
ATOM 575 O O . ALA A 1 75 ? -1.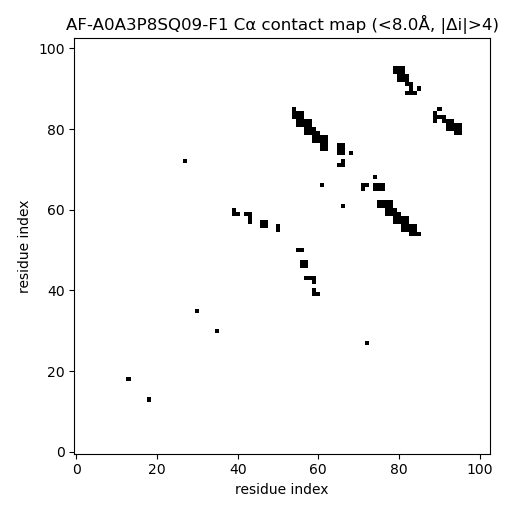385 -2.452 -11.884 1.00 86.19 75 ALA A O 1
ATOM 576 N N . VAL A 1 76 ? 0.431 -1.667 -10.798 1.00 89.81 76 VAL A N 1
ATOM 577 C CA . VAL A 1 76 ? 0.133 -2.223 -9.480 1.00 89.81 76 VAL A CA 1
ATOM 578 C C . VAL A 1 76 ? -1.199 -1.704 -8.966 1.00 89.81 76 VAL A C 1
ATOM 580 O O . VAL A 1 76 ? -1.523 -0.519 -9.061 1.00 89.81 76 VAL A O 1
ATOM 583 N N . ARG A 1 77 ? -1.994 -2.614 -8.412 1.00 89.38 77 ARG A N 1
ATOM 584 C CA . ARG A 1 77 ? -3.311 -2.327 -7.848 1.00 89.38 77 ARG A CA 1
ATOM 585 C C . ARG A 1 77 ? -3.333 -2.782 -6.401 1.00 89.38 77 ARG A C 1
ATOM 587 O O . ARG A 1 77 ? -2.874 -3.876 -6.092 1.00 89.38 77 ARG A O 1
ATOM 594 N N . ILE A 1 78 ? -3.901 -1.952 -5.533 1.00 91.25 78 ILE A N 1
ATOM 595 C CA . ILE A 1 78 ? -4.165 -2.315 -4.140 1.00 91.25 78 ILE A CA 1
ATOM 596 C C . ILE A 1 78 ? -5.634 -2.700 -4.010 1.00 91.25 78 ILE A C 1
ATOM 598 O O . ILE A 1 78 ? -6.520 -1.922 -4.367 1.00 91.25 78 ILE A O 1
ATOM 602 N N . VAL A 1 79 ? -5.887 -3.899 -3.495 1.00 90.12 79 VAL A N 1
ATOM 603 C CA . VAL A 1 79 ? -7.220 -4.360 -3.105 1.00 90.12 79 VAL A CA 1
ATOM 604 C C . VAL A 1 79 ? -7.422 -4.030 -1.634 1.00 90.12 79 VAL A C 1
ATOM 606 O O . VAL A 1 79 ? -6.521 -4.228 -0.826 1.00 90.12 79 VAL A O 1
ATOM 609 N N . CYS A 1 80 ? -8.607 -3.527 -1.295 1.00 90.06 80 CYS A N 1
ATOM 610 C CA . CYS A 1 80 ? -9.027 -3.306 0.082 1.00 90.06 80 CYS A CA 1
ATOM 611 C C . CYS A 1 80 ? -10.179 -4.258 0.403 1.00 90.06 80 CYS A C 1
ATOM 613 O O . CYS A 1 80 ? -11.259 -4.161 -0.189 1.00 90.06 80 CYS A O 1
ATOM 615 N N . THR A 1 81 ? -9.945 -5.172 1.338 1.00 87.50 81 THR A N 1
ATOM 616 C CA . THR A 1 81 ? -10.932 -6.152 1.788 1.00 87.50 81 THR A CA 1
ATOM 617 C C . THR A 1 81 ? -11.347 -5.833 3.211 1.00 87.50 81 THR A C 1
ATOM 619 O O . THR A 1 81 ? -10.513 -5.564 4.076 1.00 87.50 81 THR A O 1
ATOM 622 N N . LYS A 1 82 ? -12.652 -5.874 3.478 1.00 85.69 82 LYS A N 1
ATOM 623 C CA . LYS A 1 82 ? -13.174 -5.724 4.833 1.00 85.69 82 LYS A CA 1
ATOM 624 C C . LYS A 1 82 ? -13.275 -7.097 5.473 1.00 85.69 82 LYS A C 1
ATOM 626 O O . LYS A 1 82 ? -14.168 -7.875 5.157 1.00 85.69 82 LYS A O 1
ATOM 631 N N . VAL A 1 83 ? -12.372 -7.376 6.398 1.00 82.38 83 VAL A N 1
ATOM 632 C CA . VAL A 1 83 ? -12.281 -8.660 7.089 1.00 82.38 83 VAL A CA 1
ATOM 633 C C . VAL A 1 83 ? -12.940 -8.562 8.460 1.00 82.38 83 VAL A C 1
ATOM 635 O O . VAL A 1 83 ? -12.704 -7.626 9.228 1.00 82.38 83 VAL A O 1
ATOM 638 N N . LYS A 1 84 ? -13.815 -9.522 8.772 1.00 74.44 84 LYS A N 1
ATOM 639 C CA . LYS A 1 84 ? -14.395 -9.678 10.111 1.00 74.44 84 LYS A CA 1
ATOM 640 C C . LYS A 1 84 ? -13.492 -10.604 10.921 1.00 74.44 84 LYS A C 1
ATOM 642 O O . LYS A 1 84 ? -13.298 -11.756 10.545 1.00 74.44 84 LYS A O 1
ATOM 647 N N . TRP A 1 85 ? -12.950 -10.119 12.031 1.00 60.41 85 TRP A N 1
ATOM 648 C CA . TRP A 1 85 ? -12.233 -10.965 12.979 1.00 60.41 85 TRP A CA 1
ATOM 649 C C . TRP A 1 85 ? -13.255 -11.667 13.873 1.00 60.41 85 TRP A C 1
ATOM 651 O O . TRP A 1 85 ? -13.686 -11.083 14.855 1.00 60.41 85 TRP A O 1
ATOM 661 N N . HIS A 1 86 ? -13.675 -12.888 13.532 1.00 52.16 86 HIS A N 1
ATOM 662 C CA . HIS A 1 86 ? -14.451 -13.744 14.436 1.00 52.16 86 HIS A CA 1
ATOM 663 C C . HIS A 1 86 ? -13.460 -14.695 15.119 1.00 52.16 86 HIS A C 1
ATOM 665 O O . HIS A 1 86 ? -12.807 -15.483 14.440 1.00 52.16 86 HIS A O 1
ATOM 671 N N . GLY A 1 87 ? -13.283 -14.563 16.437 1.00 46.28 87 GLY A N 1
ATOM 672 C CA . GLY A 1 87 ? -12.204 -15.181 17.224 1.00 46.28 87 GLY A CA 1
ATOM 673 C C . GLY A 1 87 ? -11.859 -16.639 16.884 1.00 46.28 87 GLY A C 1
ATOM 674 O O . GLY A 1 87 ? -12.401 -17.557 17.491 1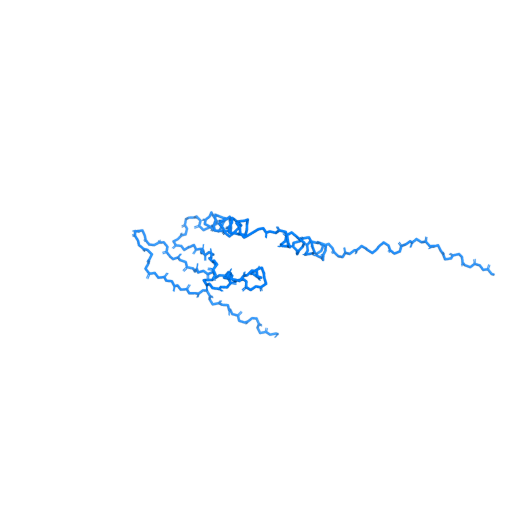.00 46.28 87 GLY A O 1
ATOM 675 N N . GLY A 1 88 ? -10.901 -16.827 15.968 1.00 49.81 88 GLY A N 1
ATOM 676 C CA . GLY A 1 88 ? -10.278 -18.116 15.652 1.00 49.81 88 GLY A CA 1
ATOM 677 C C . GLY A 1 88 ? -10.322 -18.565 14.186 1.00 49.81 88 GLY A C 1
ATOM 678 O O . GLY A 1 88 ? -9.614 -19.509 13.856 1.00 49.81 88 GLY A O 1
ATOM 679 N N . SER A 1 89 ? -11.081 -17.921 13.289 1.00 48.03 89 SER A N 1
ATOM 680 C CA . SER A 1 89 ? -10.971 -18.181 11.838 1.00 48.03 89 SER A CA 1
ATOM 681 C C . SER A 1 89 ? -11.592 -17.066 10.984 1.00 48.03 89 SER A C 1
ATOM 683 O O . SER A 1 89 ? -12.726 -16.640 11.207 1.00 48.03 89 SER A O 1
ATOM 685 N N . VAL A 1 90 ? -10.847 -16.588 9.980 1.00 45.19 90 VAL A N 1
ATOM 686 C CA . VAL A 1 90 ? -11.354 -15.676 8.941 1.00 45.19 90 VAL A CA 1
ATOM 687 C C . VAL A 1 90 ? -12.209 -16.505 7.986 1.00 45.19 90 VAL A C 1
ATOM 689 O O . VAL A 1 90 ? -11.681 -17.353 7.277 1.00 45.19 90 VAL A O 1
ATOM 692 N N . THR A 1 91 ? -13.530 -16.307 8.006 1.00 50.28 91 THR A N 1
ATOM 693 C CA . THR A 1 91 ? -14.471 -17.109 7.193 1.00 50.28 91 THR A CA 1
ATOM 694 C C . THR A 1 91 ? -15.177 -16.297 6.101 1.00 50.28 91 THR A C 1
ATOM 696 O O . THR A 1 91 ? -16.029 -16.840 5.414 1.00 50.28 91 THR A O 1
ATOM 699 N N . ASP A 1 92 ? -14.864 -15.011 5.905 1.00 51.38 92 ASP A N 1
ATOM 700 C CA . ASP A 1 92 ? -15.645 -14.194 4.965 1.00 51.38 92 ASP A CA 1
ATOM 701 C C . ASP A 1 92 ? -14.834 -13.027 4.374 1.00 51.38 92 ASP A C 1
ATOM 703 O O . ASP A 1 92 ? -14.430 -12.106 5.092 1.00 51.38 92 ASP A O 1
ATOM 707 N N . HIS A 1 93 ? -14.594 -13.087 3.060 1.00 50.69 93 HIS A N 1
ATOM 708 C CA . HIS A 1 93 ? -14.003 -12.015 2.257 1.00 50.69 93 HIS A CA 1
ATOM 709 C C . HIS A 1 93 ? -15.126 -11.286 1.510 1.00 50.69 93 HIS A C 1
ATOM 711 O O . HIS A 1 93 ? -15.554 -11.725 0.445 1.00 50.69 93 HIS A O 1
ATOM 717 N N . GLU A 1 94 ? -15.603 -10.164 2.051 1.00 52.12 94 GLU A N 1
ATOM 718 C CA . GLU A 1 94 ? -16.534 -9.281 1.338 1.00 52.12 94 GLU A CA 1
ATOM 719 C C . GLU A 1 94 ? -15.738 -8.110 0.721 1.00 52.12 94 GLU A C 1
ATOM 721 O O . GLU A 1 94 ? -15.132 -7.321 1.464 1.00 52.12 94 GLU A O 1
ATOM 726 N N . PRO A 1 95 ? -15.677 -7.982 -0.621 1.00 53.06 95 PRO A N 1
ATOM 727 C CA . PRO A 1 95 ? -15.028 -6.846 -1.267 1.00 53.06 95 PRO A CA 1
ATOM 728 C C . PRO A 1 95 ? -15.806 -5.561 -0.971 1.00 53.06 95 PRO A C 1
ATOM 730 O O . PRO A 1 95 ? -17.032 -5.524 -1.065 1.00 53.06 95 PRO A O 1
ATOM 733 N N . VAL A 1 96 ? -15.097 -4.486 -0.618 1.00 57.69 96 VAL A N 1
ATOM 734 C CA . VAL A 1 96 ? -15.731 -3.196 -0.317 1.00 57.69 96 VAL A CA 1
ATOM 735 C C . VAL A 1 96 ? -16.344 -2.626 -1.606 1.00 57.69 96 VAL A C 1
ATOM 737 O O . VAL A 1 96 ? -15.612 -2.432 -2.580 1.00 57.69 96 VAL A O 1
ATOM 740 N N . PRO A 1 97 ? -17.658 -2.331 -1.652 1.00 53.34 97 PRO A N 1
ATOM 741 C CA . PRO A 1 97 ? -18.269 -1.746 -2.834 1.00 53.34 97 PRO A CA 1
ATOM 742 C C . PRO A 1 97 ? -17.749 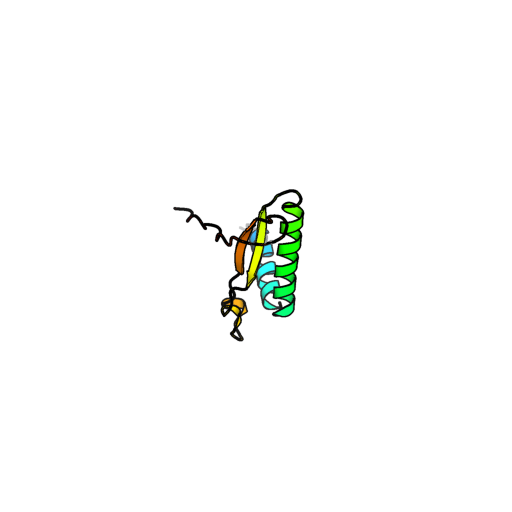-0.320 -3.038 1.00 53.34 97 PRO A C 1
ATOM 744 O O . PRO A 1 97 ? -18.005 0.582 -2.238 1.00 53.34 97 PRO A O 1
ATOM 747 N N . VAL A 1 98 ? -17.029 -0.108 -4.140 1.00 56.44 98 VAL A N 1
ATOM 748 C CA . VAL A 1 98 ? -16.766 1.230 -4.672 1.00 56.44 98 VAL A CA 1
ATOM 749 C C . VAL A 1 98 ? -18.056 1.729 -5.315 1.00 56.44 98 VAL A C 1
ATOM 751 O O . VAL A 1 98 ? -18.379 1.388 -6.450 1.00 56.44 98 VAL A O 1
ATOM 754 N N . HIS A 1 99 ? -18.853 2.495 -4.573 1.00 53.75 99 HIS A N 1
ATOM 755 C CA . HIS A 1 99 ? -19.964 3.204 -5.197 1.00 53.75 99 HIS A CA 1
ATOM 756 C C . HIS A 1 99 ? -19.390 4.184 -6.232 1.00 53.75 99 HIS A C 1
ATOM 758 O O . HIS A 1 99 ? -18.515 4.981 -5.877 1.00 53.75 99 HIS A O 1
ATOM 764 N N . PRO A 1 100 ? -19.850 4.161 -7.494 1.00 48.94 100 PRO A N 1
ATOM 765 C CA . PRO A 1 100 ? -19.537 5.237 -8.413 1.00 48.94 100 PRO A CA 1
ATOM 766 C C . PRO A 1 100 ? -20.133 6.522 -7.833 1.00 48.94 100 PRO A C 1
ATOM 768 O O . PRO A 1 100 ? -21.341 6.610 -7.609 1.00 48.94 100 PRO A O 1
ATOM 771 N N . VAL A 1 101 ? -19.281 7.514 -7.570 1.00 54.97 101 VAL A N 1
ATOM 772 C CA . VAL A 1 101 ? -19.730 8.905 -7.500 1.00 54.97 101 VAL A CA 1
ATOM 773 C C . VAL A 1 101 ? -20.282 9.215 -8.887 1.00 54.97 101 VAL A C 1
ATOM 775 O O . VAL A 1 101 ? -19.531 9.338 -9.853 1.00 54.97 101 VAL A O 1
ATOM 778 N N . VAL A 1 102 ? -21.607 9.215 -8.992 1.00 52.72 102 VAL A N 1
ATOM 779 C CA . VAL A 1 102 ? -22.324 9.714 -10.165 1.00 52.72 102 VAL A CA 1
ATOM 780 C C . VAL A 1 102 ? -22.090 11.236 -10.210 1.00 52.72 102 VAL A C 1
ATOM 782 O O . VAL A 1 102 ? -22.110 11.849 -9.139 1.00 52.72 102 VAL A O 1
ATOM 785 N N . PRO A 1 103 ? -21.781 11.812 -11.389 1.00 61.06 103 PRO A N 1
ATOM 786 C CA . PRO A 1 103 ? -21.361 13.210 -11.548 1.00 61.06 103 PRO A CA 1
ATOM 787 C C . PRO A 1 103 ? -22.381 14.248 -11.075 1.00 61.06 103 PRO A C 1
ATOM 789 O O . PRO A 1 103 ? -23.598 13.956 -11.115 1.00 61.06 103 PRO A O 1
#

Nearest PDB structures (foldseek):
  8dk3-assembly1_A  TM=4.320E-01  e=1.318E+00  Pseudomonas aeruginosa PA14
  7qoo-assembly1_L  TM=4.205E-01  e=1.318E+00  Homo sapiens
  4aby-assembly2_B  TM=3.281E-01  e=9.203E+00  Deinococcus radiodurans R1 = ATCC 13939 = DSM 20539

Organism: Amphiprion percula (NCBI:txid161767)

Radius of gyration: 22.13 Å; Cα contacts (8 Å, |Δi|>4): 80; chains: 1; bounding box: 34×78×40 Å

Mean predicted aligned error: 15.25 Å